Protein AF-A0A6A4DED3-F1 (afdb_monomer_lite)

Sequence (132 aa):
MEQRWGFMLPWCKVLHKKIKFKPVERDWDVWADQKYRLEVSLPMRCHFTEDSDGEEFELDMEWSGEDYFQDTFCQVREALALLAAVAHVDQLAWKYLLSEHCGVNLGKAGSAKLGRDIRAEYFLVLDQDEDP

Structure (mmCIF, N/CA/C/O backbone):
data_AF-A0A6A4DED3-F1
#
_entry.id   AF-A0A6A4DED3-F1
#
loop_
_atom_site.group_PDB
_atom_site.id
_atom_site.type_symbol
_atom_site.label_atom_id
_atom_site.label_alt_id
_atom_site.label_comp_id
_atom_site.label_asym_id
_atom_site.label_entity_id
_atom_site.label_seq_id
_atom_site.pdbx_PDB_ins_code
_atom_site.Cartn_x
_atom_site.Cartn_y
_atom_site.Cartn_z
_atom_site.occupancy
_atom_site.B_iso_or_equiv
_atom_site.auth_seq_id
_atom_site.auth_comp_id
_atom_site.auth_asym_id
_atom_site.auth_atom_id
_atom_site.pdbx_PDB_model_num
ATOM 1 N N . MET A 1 1 ? -6.363 -13.399 8.942 1.00 53.59 1 MET A N 1
ATOM 2 C CA . MET A 1 1 ? -6.371 -12.487 7.775 1.00 53.59 1 MET A CA 1
ATOM 3 C C . MET A 1 1 ? -5.620 -13.077 6.586 1.00 53.59 1 MET A C 1
ATOM 5 O O . MET A 1 1 ? -6.162 -13.019 5.491 1.00 53.59 1 MET A O 1
ATOM 9 N N . GLU A 1 2 ? -4.455 -13.708 6.793 1.00 55.41 2 GLU A N 1
ATOM 10 C CA . GLU A 1 2 ? -3.581 -14.228 5.719 1.00 55.41 2 GLU A CA 1
ATOM 11 C C . GLU A 1 2 ? -4.260 -15.148 4.686 1.00 55.41 2 GLU A C 1
ATOM 13 O O . GLU A 1 2 ? -3.968 -15.039 3.502 1.00 55.41 2 GLU A O 1
ATOM 18 N N . GLN A 1 3 ? -5.208 -16.010 5.077 1.00 63.44 3 GLN A N 1
ATOM 19 C CA . GLN A 1 3 ? -5.821 -16.951 4.122 1.00 63.44 3 GLN A CA 1
ATOM 20 C C . GLN A 1 3 ? -6.840 -16.316 3.159 1.00 63.44 3 GLN A C 1
ATOM 22 O O . GLN A 1 3 ? -6.970 -16.780 2.032 1.00 63.44 3 GLN A O 1
ATOM 27 N N . ARG A 1 4 ? -7.571 -15.266 3.569 1.00 83.19 4 ARG A N 1
ATOM 28 C CA . ARG A 1 4 ? -8.634 -14.663 2.730 1.00 83.19 4 ARG A CA 1
ATOM 29 C C . ARG A 1 4 ? -8.091 -13.643 1.735 1.00 83.19 4 ARG A C 1
ATOM 31 O O . ARG A 1 4 ? -8.620 -13.523 0.638 1.00 83.19 4 ARG A O 1
ATOM 38 N N . TRP A 1 5 ? -7.029 -12.942 2.119 1.00 90.31 5 TRP A N 1
ATOM 39 C CA . TRP A 1 5 ? -6.432 -11.867 1.326 1.00 90.31 5 TRP A CA 1
ATOM 40 C C . TRP A 1 5 ? -5.007 -12.192 0.868 1.00 90.31 5 TRP A C 1
ATOM 42 O O . TRP A 1 5 ? -4.310 -11.319 0.368 1.00 90.31 5 TRP A O 1
ATOM 52 N N . GLY A 1 6 ? -4.570 -13.451 0.982 1.00 87.75 6 GLY A N 1
ATOM 53 C CA . GLY A 1 6 ? -3.231 -13.885 0.564 1.00 87.75 6 GLY A CA 1
ATOM 54 C C . GLY A 1 6 ? -2.940 -13.660 -0.925 1.00 87.75 6 GLY A C 1
ATOM 55 O O . GLY A 1 6 ? -1.792 -13.445 -1.304 1.00 87.75 6 GLY A O 1
ATOM 56 N N . PHE A 1 7 ? -3.973 -13.612 -1.774 1.00 90.75 7 PHE A N 1
ATOM 57 C CA . PHE A 1 7 ? -3.818 -13.266 -3.192 1.00 90.75 7 PHE A CA 1
ATOM 58 C C . PHE A 1 7 ? -3.381 -11.807 -3.416 1.00 90.75 7 PHE A C 1
ATOM 60 O O . PHE A 1 7 ? -2.897 -11.482 -4.496 1.00 90.75 7 PHE A O 1
ATOM 67 N N . MET A 1 8 ? -3.524 -10.929 -2.413 1.00 93.50 8 MET A N 1
ATOM 68 C CA . MET A 1 8 ? -3.062 -9.539 -2.479 1.00 93.50 8 MET A CA 1
ATOM 69 C C . MET A 1 8 ? -1.551 -9.410 -2.294 1.00 93.50 8 MET A C 1
ATOM 71 O O . MET A 1 8 ? -0.990 -8.382 -2.652 1.00 93.50 8 MET A O 1
ATOM 75 N N . LEU A 1 9 ? -0.869 -10.428 -1.761 1.00 92.12 9 LEU A N 1
ATOM 76 C CA . LEU A 1 9 ? 0.552 -10.331 -1.417 1.00 92.12 9 LEU A CA 1
ATOM 77 C C . LEU A 1 9 ? 1.457 -9.942 -2.601 1.00 92.12 9 LEU A C 1
ATOM 79 O O . LEU A 1 9 ? 2.326 -9.094 -2.398 1.00 92.12 9 LEU A O 1
ATOM 83 N N . PRO A 1 10 ? 1.283 -10.479 -3.828 1.00 93.75 10 PRO A N 1
ATOM 84 C CA . PRO A 1 10 ? 2.041 -10.017 -4.991 1.00 93.75 10 PRO A CA 1
ATOM 85 C C . PRO A 1 10 ? 1.806 -8.530 -5.293 1.00 93.75 10 PRO A C 1
ATOM 87 O O . PRO A 1 10 ? 2.759 -7.799 -5.539 1.00 93.75 10 PRO A O 1
ATOM 90 N N . TRP A 1 11 ? 0.565 -8.055 -5.179 1.00 94.19 11 TRP A N 1
ATOM 91 C CA . TRP A 1 11 ? 0.196 -6.655 -5.408 1.00 94.19 11 TRP A CA 1
ATOM 92 C C . TRP A 1 11 ? 0.732 -5.720 -4.320 1.00 94.19 11 TRP A C 1
ATOM 94 O O . TRP A 1 11 ? 1.204 -4.622 -4.608 1.00 94.19 11 TRP A O 1
ATOM 104 N N . CYS A 1 12 ? 0.748 -6.167 -3.064 1.00 92.31 12 CYS A N 1
ATOM 105 C CA . CYS A 1 12 ? 1.369 -5.422 -1.972 1.00 92.31 12 CYS A CA 1
ATOM 106 C C . CYS A 1 12 ? 2.881 -5.257 -2.168 1.00 92.31 12 CYS A C 1
ATOM 108 O O . CYS A 1 12 ? 3.422 -4.224 -1.786 1.00 92.31 12 CYS A O 1
ATOM 110 N N . LYS A 1 13 ? 3.561 -6.230 -2.795 1.00 91.38 13 LYS A N 1
ATOM 111 C CA . LYS A 1 13 ? 4.982 -6.091 -3.152 1.00 91.38 13 LYS A CA 1
ATOM 112 C C . LYS A 1 13 ? 5.202 -4.986 -4.182 1.00 91.38 13 LYS A C 1
ATOM 114 O O . LYS A 1 13 ? 6.134 -4.209 -4.016 1.00 91.38 13 LYS A O 1
ATOM 119 N N . VAL A 1 14 ? 4.328 -4.877 -5.188 1.00 90.88 14 VAL A N 1
ATOM 120 C CA . VAL A 1 14 ? 4.374 -3.782 -6.178 1.00 90.88 14 VAL A CA 1
ATOM 121 C C . VAL A 1 14 ? 4.241 -2.418 -5.490 1.00 90.88 14 VAL A C 1
ATOM 123 O O . VAL A 1 14 ? 4.941 -1.472 -5.841 1.00 90.88 14 VAL A O 1
ATOM 126 N N . LEU A 1 15 ? 3.374 -2.323 -4.477 1.00 90.44 15 LEU A N 1
ATOM 127 C CA . LEU A 1 15 ? 3.107 -1.092 -3.723 1.00 90.44 15 LEU A CA 1
ATOM 128 C C . LEU A 1 15 ? 4.073 -0.838 -2.559 1.00 90.44 15 LEU A C 1
ATOM 130 O O . LEU A 1 15 ? 3.949 0.184 -1.876 1.00 90.44 15 LEU A O 1
ATOM 134 N N . HIS A 1 16 ? 5.016 -1.744 -2.308 1.00 89.62 16 HIS A N 1
ATOM 135 C CA . HIS A 1 16 ? 5.893 -1.662 -1.151 1.00 89.62 16 HIS A CA 1
ATOM 136 C C . HIS A 1 16 ? 6.693 -0.354 -1.170 1.00 89.62 16 HIS A C 1
ATOM 138 O O . HIS A 1 16 ? 7.372 -0.050 -2.149 1.00 89.62 16 HIS A O 1
ATOM 144 N N . LYS A 1 17 ? 6.592 0.436 -0.092 1.00 85.06 17 LYS A N 1
ATOM 145 C CA . LYS A 1 17 ? 7.205 1.775 0.057 1.00 85.06 17 LYS A CA 1
ATOM 146 C C . LYS A 1 17 ? 6.757 2.840 -0.958 1.00 85.06 17 LYS A C 1
ATOM 148 O O . LYS A 1 17 ? 7.261 3.959 -0.899 1.00 85.06 17 LYS A O 1
ATOM 153 N N . LYS A 1 18 ? 5.793 2.553 -1.841 1.00 86.75 18 LYS 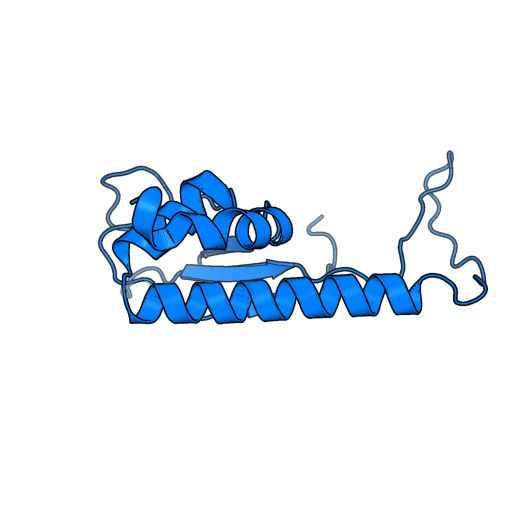A N 1
ATOM 154 C CA . LYS A 1 18 ? 5.222 3.549 -2.768 1.00 86.75 18 LYS A CA 1
ATOM 155 C C . LYS A 1 18 ? 4.112 4.384 -2.142 1.00 86.75 18 LYS A C 1
ATOM 157 O O . LYS A 1 18 ? 3.772 5.435 -2.668 1.00 86.75 18 LYS A O 1
ATOM 162 N N . ILE A 1 19 ? 3.537 3.925 -1.030 1.00 89.62 19 ILE A N 1
ATOM 163 C CA . ILE A 1 19 ? 2.424 4.600 -0.361 1.00 89.62 19 ILE A CA 1
ATOM 164 C C . ILE A 1 19 ? 2.920 5.260 0.927 1.00 89.62 19 ILE A C 1
ATOM 166 O O . ILE A 1 19 ? 3.472 4.597 1.806 1.00 89.62 19 ILE A O 1
ATOM 170 N N . LYS A 1 20 ? 2.687 6.564 1.064 1.00 87.75 20 LYS A N 1
ATOM 171 C CA . LYS A 1 20 ? 2.982 7.347 2.268 1.00 87.75 20 LYS A CA 1
ATOM 172 C C . LYS A 1 20 ? 1.677 7.814 2.906 1.00 87.75 20 LYS A C 1
ATOM 174 O O . LYS A 1 20 ? 0.770 8.278 2.227 1.00 87.75 20 LYS A O 1
ATOM 179 N N . PHE A 1 21 ? 1.585 7.714 4.228 1.00 86.44 21 PHE A N 1
ATOM 180 C CA . PHE A 1 21 ? 0.460 8.251 4.990 1.00 86.44 21 PHE A CA 1
ATOM 181 C C . PHE A 1 21 ? 0.876 9.584 5.615 1.00 86.44 21 PHE A C 1
ATOM 183 O O . PHE A 1 21 ? 1.579 9.601 6.628 1.00 86.44 21 PHE A O 1
ATOM 190 N N . LYS A 1 22 ? 0.492 10.700 4.988 1.00 81.94 22 LYS A N 1
ATOM 191 C CA . LYS A 1 22 ? 0.904 12.048 5.410 1.00 81.94 22 LYS A CA 1
ATOM 192 C C . LYS A 1 22 ? -0.262 12.843 6.007 1.00 81.94 22 LYS A C 1
ATOM 194 O O . LYS A 1 22 ? -1.407 12.673 5.574 1.00 81.94 22 LYS A O 1
ATOM 199 N N . PRO A 1 23 ? -0.006 13.705 7.010 1.00 76.75 23 PRO A N 1
ATOM 200 C CA . PRO A 1 23 ? -0.982 14.703 7.422 1.00 76.75 23 PRO A CA 1
ATOM 201 C C . PRO A 1 23 ? -1.210 15.697 6.277 1.00 76.75 23 PRO A C 1
ATOM 203 O O . PRO A 1 23 ? -0.276 16.060 5.571 1.00 76.75 23 PRO A O 1
ATOM 206 N N . VAL A 1 24 ? -2.451 16.137 6.097 1.00 75.81 24 VAL A N 1
ATOM 207 C CA . VAL A 1 24 ? -2.751 17.253 5.193 1.00 75.81 24 VAL A CA 1
ATOM 208 C C . VAL A 1 24 ? -2.377 18.550 5.911 1.00 75.81 24 VAL A C 1
ATOM 210 O O . VAL A 1 24 ? -2.862 18.781 7.026 1.00 75.81 24 VAL A O 1
ATOM 213 N N . GLU A 1 25 ? -1.510 19.358 5.297 1.00 67.50 25 GLU A N 1
ATOM 214 C CA . GLU A 1 25 ? -1.146 20.684 5.806 1.00 67.50 25 GLU A CA 1
ATOM 215 C C . GLU A 1 25 ? -2.385 21.575 5.909 1.00 67.50 25 GLU A C 1
ATOM 217 O O . GLU A 1 25 ? -3.320 21.483 5.108 1.00 67.50 25 GLU A O 1
ATOM 222 N N . ARG A 1 26 ? -2.432 22.385 6.966 1.00 63.75 26 ARG A N 1
ATOM 223 C CA . ARG A 1 26 ? -3.544 23.290 7.238 1.00 63.75 26 ARG A CA 1
ATOM 224 C C . ARG A 1 26 ? -3.040 24.704 7.249 1.00 63.75 26 ARG A C 1
ATOM 226 O O . ARG A 1 26 ? -2.154 25.010 8.038 1.00 63.75 26 ARG A O 1
ATOM 233 N N . ASP A 1 27 ? -3.731 25.554 6.510 1.00 59.75 27 ASP A N 1
ATOM 234 C CA . ASP A 1 27 ? -3.387 26.960 6.530 1.00 59.75 27 ASP A CA 1
ATOM 235 C C . ASP A 1 27 ? -3.921 27.660 7.795 1.00 59.75 27 ASP A C 1
ATOM 237 O O . ASP A 1 27 ? -3.167 28.421 8.386 1.00 59.75 27 ASP A O 1
ATOM 241 N N . TRP A 1 28 ? -5.149 27.396 8.298 1.00 52.47 28 TRP A N 1
ATOM 242 C CA . TRP A 1 28 ? -5.723 28.290 9.340 1.00 52.47 28 TRP A CA 1
ATOM 243 C C . TRP A 1 28 ? -6.716 27.720 10.379 1.00 52.47 28 TRP A C 1
ATOM 245 O O . TRP A 1 28 ? -7.257 28.501 11.160 1.00 52.47 28 TRP A O 1
ATOM 255 N N . ASP A 1 29 ? -6.978 26.409 10.462 1.00 53.16 29 ASP A N 1
ATOM 256 C CA . ASP A 1 29 ? -8.084 25.900 11.304 1.00 53.16 29 ASP A CA 1
ATOM 257 C C . ASP A 1 29 ? -7.611 25.003 12.465 1.00 53.16 29 ASP A C 1
ATOM 259 O O . ASP A 1 29 ? -7.323 23.819 12.285 1.00 53.16 29 ASP A O 1
ATOM 263 N N . VAL A 1 30 ? -7.492 25.570 13.672 1.00 56.88 30 VAL A N 1
ATOM 264 C CA . VAL A 1 30 ? -6.902 24.918 14.867 1.00 56.88 30 VAL A CA 1
ATOM 265 C C . VAL A 1 30 ? -7.887 23.965 15.572 1.00 56.88 30 VAL A C 1
ATOM 267 O O . VAL A 1 30 ? -7.471 23.104 16.344 1.00 56.88 30 VAL A O 1
ATOM 270 N N . TRP A 1 31 ? -9.189 24.062 15.277 1.00 61.59 31 TRP A N 1
ATOM 271 C CA . TRP A 1 31 ? -10.251 23.347 16.007 1.00 61.59 31 TRP A CA 1
ATOM 272 C C . TRP A 1 31 ? -10.775 22.080 15.313 1.00 61.59 31 TRP A C 1
ATOM 274 O O . TRP A 1 31 ? -11.531 21.321 15.916 1.00 61.59 31 TRP A O 1
ATOM 284 N N . ALA A 1 32 ? -10.385 21.819 14.062 1.00 59.28 32 ALA A N 1
ATOM 285 C CA . ALA A 1 32 ? -10.810 20.625 13.328 1.00 59.28 32 ALA A CA 1
ATOM 286 C C . ALA A 1 32 ? -9.902 19.410 13.612 1.00 59.28 32 ALA A C 1
ATOM 288 O O . ALA A 1 32 ? -8.723 19.552 13.936 1.00 59.28 32 ALA A O 1
ATOM 289 N N . ASP A 1 33 ? -10.378 18.189 13.374 1.00 65.88 33 ASP A N 1
ATOM 290 C CA . ASP A 1 33 ? -9.578 16.960 13.520 1.00 65.88 33 ASP A CA 1
ATOM 291 C C . ASP A 1 33 ? -8.554 16.742 12.399 1.00 65.88 33 ASP A C 1
ATOM 293 O O . ASP A 1 33 ? -8.905 16.848 11.217 1.00 65.88 33 ASP A O 1
ATOM 297 N N . GLN A 1 34 ? -7.286 16.457 12.739 1.00 68.56 34 GLN A N 1
ATOM 298 C CA . GLN A 1 34 ? -6.186 16.316 11.767 1.00 68.56 34 GLN A CA 1
ATOM 299 C C . GLN A 1 34 ? -6.559 15.326 10.653 1.00 68.56 34 GLN A C 1
ATOM 301 O O . GLN A 1 34 ? -6.817 14.149 10.915 1.00 68.56 34 GLN A O 1
ATOM 306 N N . LYS A 1 35 ? -6.576 15.809 9.404 1.00 74.06 35 LYS A N 1
ATOM 307 C CA . LYS A 1 35 ? -6.826 14.974 8.225 1.00 74.06 35 LYS A CA 1
ATOM 308 C C . LYS A 1 35 ? -5.521 14.334 7.764 1.00 74.06 35 LYS A C 1
ATOM 310 O O . LYS A 1 35 ? -4.450 14.933 7.887 1.00 74.06 35 LYS A O 1
ATOM 315 N N . TYR A 1 36 ? -5.642 13.131 7.219 1.00 78.12 36 TYR A N 1
ATOM 316 C CA . TYR A 1 36 ? -4.543 12.358 6.658 1.00 78.12 36 TYR A CA 1
ATOM 317 C C . TYR A 1 36 ? -4.902 11.894 5.252 1.00 78.12 36 TYR A C 1
ATOM 319 O O . TYR A 1 36 ? -6.078 11.663 4.967 1.00 78.12 36 TYR A O 1
ATOM 327 N N . ARG A 1 37 ? -3.887 11.735 4.403 1.00 83.06 37 ARG A N 1
ATOM 328 C CA . ARG A 1 37 ? -4.025 11.234 3.035 1.00 83.06 37 ARG A CA 1
ATOM 329 C C . ARG A 1 37 ? -3.014 10.133 2.737 1.00 83.06 37 ARG A C 1
ATOM 331 O O . ARG A 1 37 ? -1.939 10.089 3.339 1.00 83.06 37 ARG A O 1
ATOM 338 N N . LEU A 1 38 ? -3.382 9.253 1.809 1.00 87.12 38 LEU A N 1
ATOM 339 C CA . LEU A 1 38 ? -2.496 8.242 1.242 1.00 87.12 38 LEU A CA 1
ATOM 340 C C . LEU A 1 38 ? -1.906 8.802 -0.051 1.00 87.12 38 LEU A C 1
ATOM 342 O O . LEU A 1 38 ? -2.593 8.875 -1.065 1.00 87.12 38 LEU A O 1
ATOM 346 N N . GLU A 1 39 ? -0.653 9.228 -0.002 1.00 88.50 39 GLU A N 1
ATOM 347 C CA . GLU A 1 39 ? 0.108 9.644 -1.178 1.00 88.50 39 GLU A CA 1
ATOM 348 C C . GLU A 1 39 ? 0.747 8.431 -1.835 1.00 88.50 39 GLU A C 1
ATOM 350 O O . GLU A 1 39 ? 1.306 7.580 -1.144 1.00 88.50 39 GLU A O 1
ATOM 355 N N . VAL A 1 40 ? 0.689 8.362 -3.160 1.00 88.38 40 VAL A N 1
ATOM 356 C CA . VAL A 1 40 ? 1.318 7.306 -3.945 1.00 88.38 40 VAL A CA 1
ATOM 357 C C . VAL A 1 40 ? 2.363 7.919 -4.859 1.00 88.38 40 VAL A C 1
ATOM 359 O O . VAL A 1 40 ? 2.041 8.788 -5.672 1.00 88.38 40 VAL A O 1
ATOM 362 N N . SER A 1 41 ? 3.601 7.439 -4.747 1.00 85.62 41 SER A N 1
ATOM 363 C CA . SER A 1 41 ? 4.650 7.743 -5.712 1.00 85.62 41 SER A CA 1
ATOM 364 C C . SER A 1 41 ? 4.489 6.869 -6.952 1.00 85.62 41 SER A C 1
ATOM 366 O O . SER A 1 41 ? 4.459 5.633 -6.888 1.00 85.62 41 SER A O 1
ATOM 368 N N . LEU A 1 42 ? 4.368 7.525 -8.100 1.00 79.62 42 LEU A N 1
ATOM 369 C CA . LEU A 1 42 ? 4.332 6.851 -9.387 1.00 79.62 42 LEU A CA 1
ATOM 370 C C . LEU A 1 42 ? 5.757 6.539 -9.866 1.00 79.62 42 LEU A C 1
ATOM 372 O O . LEU A 1 42 ? 6.702 7.227 -9.473 1.00 79.62 42 LEU A O 1
ATOM 376 N N . PRO A 1 43 ? 5.940 5.474 -10.668 1.00 73.56 43 PRO A N 1
ATOM 377 C CA . PRO A 1 43 ? 7.201 5.276 -11.375 1.00 73.56 43 PRO A CA 1
ATOM 378 C C . PRO A 1 43 ? 7.504 6.514 -12.233 1.00 73.56 43 PRO A C 1
ATOM 380 O O . PRO A 1 43 ? 6.591 7.069 -12.843 1.00 73.56 43 PRO A O 1
ATOM 383 N N . MET A 1 44 ? 8.762 6.953 -12.261 1.00 67.81 44 MET A N 1
ATOM 384 C CA . MET A 1 44 ? 9.196 8.006 -13.181 1.00 67.81 44 MET A CA 1
ATOM 385 C C . MET A 1 44 ? 9.375 7.424 -14.582 1.00 67.81 44 MET A C 1
ATOM 387 O O . MET A 1 44 ? 9.785 6.273 -14.732 1.00 67.81 44 MET A O 1
ATOM 391 N N . ARG A 1 45 ? 9.064 8.227 -15.604 1.00 63.75 45 ARG A N 1
ATOM 392 C CA . ARG A 1 45 ? 9.318 7.876 -17.012 1.00 63.75 45 ARG A CA 1
ATOM 393 C C . ARG A 1 45 ? 10.802 7.914 -17.365 1.00 63.75 45 ARG A C 1
ATOM 395 O O . ARG A 1 45 ? 11.236 7.133 -18.201 1.00 63.75 45 ARG A O 1
ATOM 402 N N . CYS A 1 46 ? 11.562 8.777 -16.695 1.00 54.41 46 CYS A N 1
ATOM 403 C CA . CYS A 1 46 ? 13.001 8.905 -16.860 1.00 54.41 46 CYS A CA 1
ATOM 404 C C . CYS A 1 46 ? 13.670 8.436 -15.569 1.00 54.41 46 CYS A C 1
ATOM 406 O O . CYS A 1 46 ? 13.380 8.954 -14.492 1.00 54.41 46 CYS A O 1
ATOM 408 N N . HIS A 1 47 ? 14.532 7.428 -15.662 1.00 49.00 47 HIS A N 1
ATOM 409 C CA . HIS A 1 47 ? 15.494 7.168 -14.602 1.00 49.00 47 HIS A CA 1
ATOM 410 C C . HIS A 1 47 ? 16.605 8.198 -14.812 1.00 49.00 47 HIS A C 1
ATOM 412 O O . HIS A 1 47 ? 17.398 8.035 -15.736 1.00 49.00 47 HIS A O 1
ATOM 418 N N . PHE A 1 48 ? 16.645 9.268 -14.019 1.00 47.25 48 PHE A N 1
ATOM 419 C CA . PHE A 1 48 ? 17.881 10.037 -13.913 1.00 47.25 48 PHE A CA 1
ATOM 420 C C . PHE A 1 48 ? 18.911 9.078 -13.309 1.00 47.25 48 PHE A C 1
ATOM 422 O O . PHE A 1 48 ? 18.721 8.539 -12.215 1.00 47.25 48 PHE A O 1
ATOM 429 N N . THR A 1 49 ? 19.924 8.718 -14.088 1.00 44.25 49 THR A N 1
ATOM 430 C CA . THR A 1 49 ? 21.115 8.073 -13.549 1.00 44.25 49 THR A CA 1
ATOM 431 C C . THR A 1 49 ? 22.070 9.191 -13.193 1.00 44.25 49 THR A C 1
ATOM 433 O O . THR A 1 49 ? 22.490 9.926 -14.079 1.00 44.25 49 THR A O 1
ATOM 436 N N . GLU A 1 50 ? 22.377 9.333 -11.909 1.00 41.97 50 GLU A N 1
ATOM 437 C CA . GLU A 1 50 ? 23.484 10.174 -11.470 1.00 41.97 50 GLU A CA 1
ATOM 438 C C . GLU A 1 50 ? 24.789 9.533 -11.948 1.00 41.97 50 GLU A C 1
ATOM 440 O O . GLU A 1 50 ? 25.075 8.363 -11.656 1.00 41.97 50 GLU A 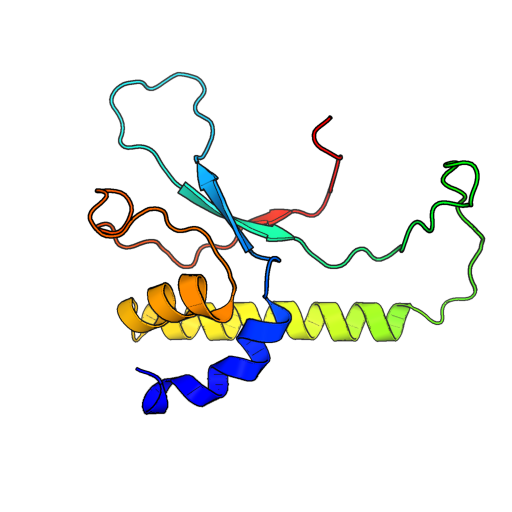O 1
ATOM 445 N N . ASP A 1 51 ? 25.586 10.293 -12.690 1.00 43.50 51 ASP A N 1
ATOM 446 C CA . ASP A 1 51 ? 26.953 9.905 -13.005 1.00 43.50 51 ASP A CA 1
ATOM 447 C C . ASP A 1 51 ? 27.806 9.936 -11.723 1.00 43.50 51 ASP A C 1
ATOM 449 O O . ASP A 1 51 ? 27.418 10.501 -10.699 1.00 43.50 51 ASP A O 1
ATOM 453 N N . SER A 1 52 ? 29.021 9.374 -11.764 1.00 48.91 52 SER A N 1
ATOM 454 C CA . SER A 1 52 ? 29.942 9.356 -10.607 1.00 48.91 52 SER A CA 1
ATOM 455 C C . SER A 1 52 ? 30.304 10.752 -10.058 1.00 48.91 52 SER A C 1
ATOM 457 O O . SER A 1 52 ? 30.896 10.828 -8.980 1.00 48.91 52 SER A O 1
ATOM 459 N N . ASP A 1 53 ? 29.954 11.816 -10.785 1.00 56.34 53 ASP A N 1
ATOM 460 C CA . ASP A 1 53 ? 30.204 13.219 -10.453 1.00 56.34 53 ASP A CA 1
ATOM 461 C C . ASP A 1 53 ? 28.930 13.982 -10.014 1.00 56.34 53 ASP A C 1
ATOM 463 O O . ASP A 1 53 ? 29.018 15.164 -9.687 1.00 56.34 53 ASP A O 1
ATOM 467 N N . GLY A 1 54 ? 27.763 13.321 -9.947 1.00 53.62 54 GLY A N 1
ATOM 468 C CA . GLY A 1 54 ? 26.514 13.899 -9.426 1.00 53.62 54 GLY A CA 1
ATOM 469 C C . GLY A 1 54 ? 25.797 14.885 -10.357 1.00 53.62 54 GLY A C 1
ATOM 470 O O . GLY A 1 54 ? 24.929 15.623 -9.900 1.00 53.62 54 GLY A O 1
ATOM 471 N N . GLU A 1 55 ? 26.153 14.926 -11.642 1.00 47.72 55 GLU A N 1
ATOM 472 C CA . GLU A 1 55 ? 25.449 15.734 -12.644 1.00 47.72 55 GLU A CA 1
ATOM 473 C C . GLU A 1 55 ? 24.348 14.896 -13.316 1.00 47.72 55 GLU A C 1
ATOM 475 O O . GLU A 1 55 ? 24.617 13.830 -13.874 1.00 47.72 55 GLU A O 1
ATOM 480 N N . GLU A 1 56 ? 23.102 15.374 -13.255 1.00 49.09 56 GLU A N 1
ATOM 481 C CA . GLU A 1 56 ? 21.979 14.807 -14.005 1.00 49.09 56 GLU A CA 1
ATOM 482 C C . GLU A 1 56 ? 22.143 15.141 -15.493 1.00 49.09 56 GLU A C 1
ATOM 484 O O . GLU A 1 56 ? 22.037 16.303 -15.892 1.00 49.09 56 GLU A O 1
ATOM 489 N N . PHE A 1 57 ? 22.375 14.138 -16.340 1.00 48.25 57 PHE A N 1
ATOM 490 C CA . PHE A 1 57 ? 22.363 14.337 -17.787 1.00 48.25 57 PHE A CA 1
ATOM 491 C C . PHE A 1 57 ? 21.183 13.610 -18.438 1.00 48.25 57 PHE A C 1
ATOM 493 O O . PHE A 1 57 ? 21.014 12.398 -18.288 1.00 48.25 57 PHE A O 1
ATOM 500 N N . GLU A 1 58 ? 20.381 14.347 -19.217 1.00 46.69 58 GLU A N 1
ATOM 501 C CA . GLU A 1 58 ? 19.401 13.778 -20.148 1.00 46.69 58 GLU A CA 1
ATOM 502 C C . GLU A 1 58 ? 20.152 13.127 -21.315 1.00 46.69 58 GLU A C 1
ATOM 504 O O . GLU A 1 58 ? 20.370 13.716 -22.375 1.00 46.69 58 GLU A O 1
ATOM 509 N N . LEU A 1 59 ? 20.609 11.894 -21.110 1.00 43.44 59 LEU A N 1
ATOM 510 C CA . LEU A 1 59 ? 21.150 11.096 -22.197 1.00 43.44 59 LEU A CA 1
ATOM 511 C C . LEU A 1 59 ? 19.979 10.698 -23.097 1.00 43.44 59 LEU A C 1
ATOM 513 O O . LEU A 1 59 ? 19.086 9.975 -22.668 1.00 43.44 59 LEU A O 1
ATOM 517 N N . ASP A 1 60 ? 19.993 11.222 -24.322 1.00 43.50 60 ASP A N 1
ATOM 518 C CA . ASP A 1 60 ? 19.101 10.927 -25.446 1.00 43.50 60 ASP A CA 1
ATOM 519 C C . ASP A 1 60 ? 19.019 9.396 -25.649 1.00 43.50 60 ASP A C 1
ATOM 521 O O . ASP A 1 60 ? 19.832 8.786 -26.347 1.00 43.50 60 ASP A O 1
ATOM 525 N N . MET A 1 61 ? 18.119 8.742 -24.903 1.00 47.62 61 MET A N 1
ATOM 526 C CA . MET A 1 61 ? 18.095 7.290 -24.730 1.00 47.62 61 MET A CA 1
ATOM 527 C C . MET A 1 61 ? 17.039 6.694 -25.657 1.00 47.62 61 MET A C 1
ATOM 529 O O . MET A 1 61 ? 15.839 6.945 -25.538 1.00 47.62 61 MET A O 1
ATOM 533 N N . GLU A 1 62 ? 17.504 5.882 -26.598 1.00 47.0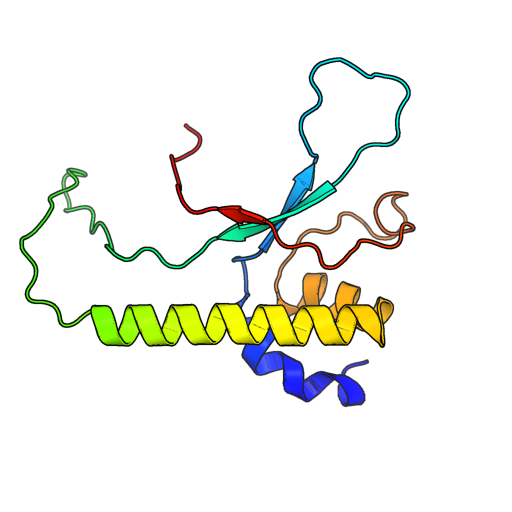9 62 GLU A N 1
ATOM 534 C CA . GLU A 1 62 ? 16.685 5.049 -27.470 1.00 47.09 62 GLU A CA 1
ATOM 535 C C . GLU A 1 62 ? 15.639 4.277 -26.629 1.00 47.09 62 GLU A C 1
ATOM 537 O O . GLU A 1 62 ? 15.982 3.533 -25.705 1.00 47.09 62 GLU A O 1
ATOM 542 N N . TRP A 1 63 ? 14.354 4.529 -26.913 1.00 54.78 63 TRP A N 1
ATOM 543 C CA . TRP A 1 63 ? 13.155 4.196 -26.122 1.00 54.78 63 TRP A CA 1
ATOM 544 C C . TRP A 1 63 ? 12.936 2.687 -25.865 1.00 54.78 63 TRP A C 1
ATOM 546 O O . TRP A 1 63 ? 11.999 2.076 -26.372 1.00 54.78 63 TRP A O 1
ATOM 556 N N . SER A 1 64 ? 13.770 2.068 -25.032 1.00 52.22 64 SER A N 1
ATOM 557 C CA . SER A 1 64 ? 13.593 0.687 -24.545 1.00 52.22 64 SER A CA 1
ATOM 558 C C . SER A 1 64 ? 12.914 0.608 -23.168 1.00 52.22 64 SER A C 1
ATOM 560 O O . SER A 1 64 ? 12.514 -0.469 -22.730 1.00 52.22 64 SER A O 1
ATOM 562 N N . GLY A 1 65 ? 12.751 1.751 -22.490 1.00 59.56 65 GLY A N 1
ATOM 563 C CA . GLY A 1 65 ? 12.152 1.852 -21.155 1.00 59.56 65 GLY A CA 1
ATOM 564 C C . GLY A 1 65 ? 10.638 2.086 -21.130 1.00 59.56 65 GLY A C 1
ATOM 565 O O . GLY A 1 65 ? 10.036 1.940 -20.070 1.00 59.56 65 GLY A O 1
ATOM 566 N N . GLU A 1 66 ? 10.009 2.419 -22.263 1.00 71.12 66 GLU A N 1
ATOM 567 C CA . GLU A 1 66 ? 8.576 2.753 -22.309 1.00 71.12 66 GLU A CA 1
ATOM 568 C C . GLU A 1 66 ? 7.696 1.544 -21.978 1.00 71.12 66 GLU A C 1
ATOM 570 O O . GLU A 1 66 ? 6.788 1.662 -21.161 1.00 71.12 66 GLU A O 1
ATOM 575 N N . ASP A 1 67 ? 8.002 0.366 -22.527 1.00 74.88 67 ASP A N 1
ATOM 576 C CA . ASP A 1 67 ? 7.253 -0.862 -22.229 1.00 74.88 67 ASP A CA 1
ATOM 577 C C . ASP A 1 67 ? 7.368 -1.239 -20.743 1.00 74.88 67 ASP A C 1
ATOM 579 O O . ASP A 1 67 ? 6.383 -1.613 -20.105 1.00 74.88 67 ASP A O 1
ATOM 583 N N . TYR A 1 68 ? 8.559 -1.075 -20.157 1.00 75.06 68 TYR A N 1
ATOM 584 C CA . TYR A 1 68 ? 8.802 -1.326 -18.735 1.00 75.06 68 TYR A CA 1
ATOM 585 C C . TYR A 1 68 ? 8.089 -0.307 -17.834 1.00 75.06 68 TYR A C 1
ATOM 587 O O . TYR A 1 68 ? 7.499 -0.672 -16.810 1.00 75.06 68 TYR A O 1
ATOM 595 N N . PHE A 1 69 ? 8.110 0.972 -18.216 1.00 79.00 69 PHE A N 1
ATOM 596 C CA . PHE A 1 69 ? 7.373 2.030 -17.536 1.00 79.00 69 PHE A CA 1
ATOM 597 C C . PHE A 1 69 ? 5.866 1.758 -17.583 1.00 79.00 69 PHE A C 1
ATOM 599 O O . PHE A 1 69 ? 5.204 1.806 -16.544 1.00 79.00 69 PHE A O 1
ATOM 606 N N . GLN A 1 70 ? 5.328 1.442 -18.762 1.00 82.31 70 GLN A N 1
ATOM 607 C CA . GLN A 1 70 ? 3.912 1.144 -18.955 1.00 82.31 70 GLN A CA 1
ATOM 608 C C . GLN A 1 70 ? 3.478 -0.075 -18.143 1.00 82.31 70 GLN A C 1
ATOM 610 O O . GLN A 1 70 ? 2.445 -0.010 -17.475 1.00 82.31 70 GLN A O 1
ATOM 615 N N . ASP A 1 71 ? 4.267 -1.151 -18.144 1.00 85.25 71 ASP A N 1
ATOM 616 C CA . ASP A 1 71 ? 3.987 -2.344 -17.342 1.00 85.25 71 ASP A CA 1
ATOM 617 C C . ASP A 1 71 ? 3.986 -2.011 -15.842 1.00 85.25 71 ASP A C 1
ATOM 619 O O . ASP A 1 71 ? 3.001 -2.256 -15.142 1.00 85.25 71 ASP A O 1
ATOM 623 N N . THR A 1 72 ? 5.024 -1.327 -15.354 1.00 84.31 72 THR A N 1
ATOM 624 C CA . THR A 1 72 ? 5.119 -0.920 -13.942 1.00 84.31 72 THR A CA 1
ATOM 625 C C . THR A 1 72 ? 3.961 -0.004 -13.536 1.00 84.31 72 THR A C 1
ATOM 627 O O . THR A 1 72 ? 3.377 -0.159 -12.460 1.00 84.31 72 THR A O 1
ATOM 630 N N . PHE A 1 73 ? 3.598 0.955 -14.389 1.00 86.19 73 PHE A N 1
ATOM 631 C CA . PHE A 1 73 ? 2.483 1.86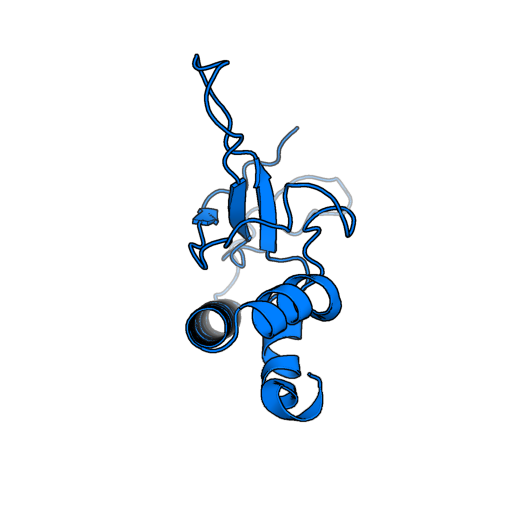5 -14.149 1.00 86.19 73 PHE A CA 1
ATOM 632 C C . PHE A 1 73 ? 1.144 1.119 -14.101 1.00 86.19 73 PHE A C 1
ATOM 634 O O . PHE A 1 73 ? 0.342 1.344 -13.188 1.00 86.19 73 PHE A O 1
ATOM 641 N N . CYS A 1 74 ? 0.910 0.197 -15.039 1.00 89.88 74 CYS A N 1
ATOM 642 C CA . CYS A 1 74 ? -0.276 -0.655 -15.056 1.00 89.88 74 CYS A CA 1
ATOM 643 C C . CYS A 1 74 ? -0.374 -1.497 -13.781 1.00 89.88 74 CYS A C 1
ATOM 645 O O . CYS A 1 74 ? -1.417 -1.475 -13.125 1.00 89.88 74 CYS A O 1
ATOM 647 N N . GLN A 1 75 ? 0.721 -2.138 -13.369 1.00 91.44 75 GLN A N 1
ATOM 648 C CA . GLN A 1 75 ? 0.764 -2.943 -12.151 1.00 91.44 75 GLN A CA 1
ATOM 649 C C . GLN A 1 75 ? 0.473 -2.116 -10.894 1.00 91.44 75 GLN A C 1
ATOM 651 O O . GLN A 1 75 ? -0.293 -2.555 -10.036 1.00 91.44 75 GLN A O 1
ATOM 656 N N . VAL A 1 76 ? 1.029 -0.903 -10.776 1.00 91.00 76 VAL A N 1
ATOM 657 C CA . VAL A 1 76 ? 0.738 -0.005 -9.643 1.00 91.00 76 VAL A CA 1
ATOM 658 C C . VAL A 1 76 ? -0.740 0.382 -9.632 1.00 91.00 76 VAL A C 1
ATOM 660 O O . VAL A 1 76 ? -1.387 0.303 -8.587 1.00 91.00 76 VAL A O 1
ATOM 663 N N . ARG A 1 77 ? -1.305 0.757 -10.784 1.00 91.44 77 ARG A N 1
ATOM 664 C CA . ARG A 1 77 ? -2.719 1.136 -10.896 1.00 91.44 77 ARG A CA 1
ATOM 665 C C . ARG A 1 77 ? -3.650 -0.016 -10.511 1.00 91.44 77 ARG A C 1
ATOM 667 O O . ARG A 1 77 ? -4.603 0.194 -9.762 1.00 91.44 77 ARG A O 1
ATOM 674 N N . GLU A 1 78 ? -3.374 -1.220 -10.999 1.00 94.50 78 GLU A N 1
ATOM 675 C CA . GLU A 1 78 ? -4.147 -2.425 -10.683 1.00 94.50 78 GLU A CA 1
ATOM 676 C C . GLU A 1 78 ? -4.041 -2.792 -9.203 1.00 94.50 78 GLU A C 1
ATOM 678 O O . GLU A 1 78 ? -5.060 -3.030 -8.551 1.00 94.50 78 GLU A O 1
ATOM 683 N N . ALA A 1 79 ? -2.832 -2.736 -8.639 1.00 94.50 79 ALA A N 1
ATOM 684 C CA . ALA A 1 79 ? -2.610 -2.974 -7.221 1.00 94.50 79 ALA A CA 1
ATOM 685 C C . ALA A 1 79 ? -3.424 -2.008 -6.344 1.00 94.50 79 ALA A C 1
ATOM 687 O O . ALA A 1 79 ? -4.056 -2.438 -5.377 1.00 94.50 79 ALA A O 1
ATOM 688 N N . LEU A 1 80 ? -3.443 -0.711 -6.681 1.00 93.38 80 LEU A N 1
ATOM 689 C CA . LEU A 1 80 ? -4.226 0.295 -5.957 1.00 93.38 80 LEU A CA 1
ATOM 690 C C . LEU A 1 80 ? -5.730 0.034 -6.063 1.00 93.38 80 LEU A C 1
ATOM 692 O O . LEU A 1 80 ? -6.434 0.129 -5.059 1.00 93.38 80 LEU A O 1
ATOM 696 N N . ALA A 1 81 ? -6.222 -0.316 -7.254 1.00 93.19 81 ALA A N 1
ATOM 697 C CA . ALA A 1 81 ? -7.635 -0.616 -7.471 1.00 93.19 81 ALA A CA 1
ATOM 698 C C . ALA A 1 81 ? -8.087 -1.832 -6.648 1.00 93.19 81 ALA A C 1
ATOM 700 O O . ALA A 1 81 ? -9.127 -1.789 -5.987 1.00 93.19 81 ALA A O 1
ATOM 701 N N . LEU A 1 82 ? -7.276 -2.893 -6.623 1.00 94.62 82 LEU A N 1
ATOM 702 C CA . LEU A 1 82 ? -7.531 -4.064 -5.787 1.00 94.62 82 LEU A CA 1
ATOM 703 C C . LEU A 1 82 ? -7.515 -3.698 -4.303 1.00 94.62 82 LEU A C 1
ATOM 705 O O . LEU A 1 82 ? -8.416 -4.083 -3.562 1.00 94.62 82 LEU A O 1
ATOM 709 N N . LEU A 1 83 ? -6.536 -2.907 -3.864 1.00 93.19 83 LEU A N 1
ATOM 710 C CA . LEU A 1 83 ? -6.426 -2.484 -2.472 1.00 93.19 83 LEU A CA 1
ATOM 711 C C . LEU A 1 83 ? -7.624 -1.615 -2.043 1.00 93.19 83 LEU A C 1
ATOM 713 O O . LEU A 1 83 ? -8.134 -1.787 -0.935 1.00 93.19 83 LEU A O 1
ATOM 717 N N . ALA A 1 84 ? -8.134 -0.758 -2.931 1.00 91.62 84 ALA A N 1
ATOM 718 C CA . ALA A 1 84 ? -9.364 0.005 -2.720 1.00 91.62 84 ALA A CA 1
ATOM 719 C C . ALA A 1 84 ? -10.600 -0.902 -2.592 1.00 91.62 84 ALA A C 1
ATOM 721 O O . ALA A 1 84 ? -11.444 -0.684 -1.721 1.00 91.62 84 ALA A O 1
ATOM 722 N N . ALA A 1 85 ? -10.691 -1.951 -3.415 1.00 92.62 85 ALA A N 1
ATOM 723 C CA . ALA A 1 85 ? -11.769 -2.932 -3.322 1.00 92.62 85 ALA A CA 1
ATOM 724 C C . ALA A 1 85 ? -11.736 -3.689 -1.982 1.00 92.62 85 ALA A C 1
ATOM 726 O O . ALA A 1 85 ? -12.780 -3.863 -1.352 1.00 92.62 85 ALA A O 1
ATOM 727 N N . VAL A 1 86 ? -10.547 -4.073 -1.495 1.00 92.00 86 VAL A N 1
ATOM 728 C CA . VAL A 1 86 ? -10.397 -4.667 -0.154 1.00 92.00 86 VAL A CA 1
ATOM 729 C C . VAL A 1 86 ? -10.861 -3.684 0.918 1.00 92.00 86 VAL A C 1
ATOM 731 O O . VAL A 1 86 ? -11.609 -4.082 1.801 1.00 92.00 86 VAL A O 1
ATOM 734 N N . ALA A 1 87 ? -10.499 -2.400 0.825 1.00 90.81 87 ALA A N 1
ATOM 735 C CA . ALA A 1 87 ? -10.930 -1.390 1.794 1.00 90.81 87 ALA A CA 1
ATOM 736 C C . ALA A 1 87 ? -12.456 -1.268 1.900 1.00 90.81 87 ALA A C 1
ATOM 738 O O . ALA A 1 87 ? -12.978 -1.015 2.983 1.00 90.81 87 ALA A O 1
ATOM 739 N N . HIS A 1 88 ? -13.162 -1.458 0.783 1.00 88.62 88 HIS A N 1
ATOM 740 C CA . HIS A 1 88 ? -14.619 -1.396 0.734 1.00 88.62 88 HIS A CA 1
ATOM 741 C C . HIS A 1 88 ? -15.299 -2.605 1.396 1.00 88.62 88 HIS A C 1
ATOM 743 O O . HIS A 1 88 ? -16.376 -2.465 1.969 1.00 88.62 88 HIS A O 1
ATOM 749 N N . VAL A 1 89 ? -14.686 -3.791 1.317 1.00 90.06 89 VAL A N 1
ATOM 750 C CA . VAL A 1 89 ? -15.285 -5.055 1.788 1.00 90.06 89 VAL A CA 1
ATOM 751 C C . VAL A 1 89 ? -14.770 -5.472 3.172 1.00 90.06 89 VAL A C 1
ATOM 753 O O . VAL A 1 89 ? -15.503 -6.078 3.951 1.00 90.06 89 VAL A O 1
ATOM 756 N N . ASP A 1 90 ? -13.510 -5.171 3.484 1.00 90.31 90 ASP A N 1
ATOM 757 C CA . ASP A 1 90 ? -12.813 -5.563 4.710 1.00 90.31 90 ASP A CA 1
ATOM 758 C C . ASP A 1 90 ? -11.740 -4.526 5.081 1.00 90.31 90 ASP A C 1
ATOM 760 O O . ASP A 1 90 ? -10.549 -4.637 4.768 1.00 90.31 90 ASP A O 1
ATOM 764 N N . GLN A 1 91 ? -12.178 -3.488 5.787 1.00 86.19 91 GLN A N 1
ATOM 765 C CA . GLN A 1 91 ? -11.317 -2.375 6.166 1.00 86.19 91 GLN A CA 1
ATOM 766 C C . GLN A 1 91 ? -10.210 -2.765 7.158 1.00 86.19 91 GLN A C 1
ATOM 768 O O . GLN A 1 91 ? -9.137 -2.156 7.158 1.00 86.19 91 GLN A O 1
ATOM 773 N N . LEU A 1 92 ? -10.438 -3.783 7.997 1.00 87.19 92 LEU A N 1
ATOM 774 C CA . LEU A 1 92 ? -9.424 -4.284 8.929 1.00 87.19 92 LEU A CA 1
ATOM 775 C C . LEU A 1 92 ? -8.304 -4.998 8.174 1.00 87.19 92 LEU A C 1
ATOM 777 O O . LEU A 1 92 ? -7.129 -4.733 8.436 1.00 87.19 92 LEU A O 1
ATOM 781 N N . ALA A 1 93 ? -8.655 -5.849 7.206 1.00 89.19 93 ALA A N 1
ATOM 782 C CA . ALA A 1 93 ? -7.668 -6.485 6.347 1.00 89.19 93 ALA A CA 1
ATOM 783 C C . ALA A 1 93 ? -6.908 -5.470 5.497 1.00 89.19 93 ALA A C 1
ATOM 785 O O . ALA A 1 93 ? -5.694 -5.575 5.367 1.00 89.19 93 ALA A O 1
ATOM 786 N N . TRP A 1 94 ? -7.588 -4.457 4.967 1.00 91.19 94 TRP A N 1
ATOM 787 C CA . TRP A 1 94 ? -6.936 -3.389 4.218 1.00 91.19 94 TRP A CA 1
ATOM 788 C C . TRP A 1 94 ? -5.895 -2.625 5.052 1.00 91.19 94 TRP A C 1
ATOM 790 O O . TRP A 1 94 ? -4.768 -2.439 4.591 1.00 91.19 94 TRP A O 1
ATOM 800 N N . LYS A 1 95 ? -6.222 -2.248 6.299 1.00 88.44 95 LYS A N 1
ATOM 801 C CA . LYS A 1 95 ? -5.262 -1.610 7.223 1.00 88.44 95 LYS A CA 1
ATOM 802 C C . LYS A 1 95 ? -4.050 -2.510 7.488 1.00 88.44 95 LYS A C 1
ATOM 804 O O . LYS A 1 95 ? -2.925 -2.020 7.469 1.00 88.44 95 LYS A O 1
ATOM 809 N N . TYR A 1 96 ? -4.278 -3.809 7.684 1.00 88.56 96 TYR A N 1
ATOM 810 C CA . TYR A 1 96 ? -3.216 -4.801 7.875 1.00 88.56 96 TYR A CA 1
ATOM 811 C C . TYR A 1 96 ? -2.320 -4.954 6.634 1.00 88.56 96 TYR A C 1
ATOM 813 O O . TYR A 1 96 ? -1.099 -4.940 6.750 1.00 88.56 96 TYR A O 1
ATOM 821 N N . LEU A 1 97 ? -2.907 -5.044 5.434 1.00 91.25 97 LEU A N 1
ATOM 822 C CA . LEU A 1 97 ? -2.156 -5.113 4.175 1.00 91.25 97 LEU A CA 1
ATOM 823 C C . LEU A 1 97 ? -1.294 -3.860 3.969 1.00 91.25 97 LEU A C 1
ATOM 825 O O . LEU A 1 97 ? -0.134 -3.971 3.573 1.00 91.25 97 LEU A O 1
ATOM 829 N N . LEU A 1 98 ? -1.842 -2.678 4.270 1.00 89.88 98 LEU A N 1
ATOM 830 C CA . LEU A 1 98 ? -1.109 -1.418 4.188 1.00 89.88 98 LEU A CA 1
ATOM 831 C C . LEU A 1 98 ? 0.093 -1.387 5.138 1.00 89.88 98 LEU A C 1
ATOM 833 O O . LEU A 1 98 ? 1.186 -1.036 4.694 1.00 89.88 98 LEU A O 1
ATOM 837 N N . SER A 1 99 ? -0.088 -1.747 6.412 1.00 89.38 99 SER A N 1
ATOM 838 C CA . SER A 1 99 ? 0.999 -1.674 7.394 1.00 89.38 99 SER A CA 1
ATOM 839 C C . SER A 1 99 ? 2.054 -2.756 7.180 1.00 89.38 99 SER A C 1
ATOM 841 O O . SER A 1 99 ? 3.232 -2.434 7.038 1.00 89.38 99 SER A O 1
ATOM 843 N N . GLU A 1 100 ? 1.640 -4.022 7.099 1.00 89.56 100 GLU A N 1
ATOM 844 C CA . GLU A 1 100 ? 2.566 -5.159 7.142 1.00 89.56 100 GLU A CA 1
ATOM 845 C C . GLU A 1 100 ? 3.176 -5.493 5.780 1.00 89.56 100 GLU A C 1
ATOM 847 O O . GLU A 1 100 ? 4.332 -5.905 5.706 1.00 89.56 100 GLU A O 1
ATOM 852 N N . HIS A 1 101 ? 2.425 -5.319 4.687 1.00 90.38 101 HIS A N 1
ATOM 853 C CA . HIS A 1 101 ? 2.867 -5.772 3.365 1.00 90.38 101 HIS A CA 1
ATOM 854 C C . HIS A 1 101 ? 3.255 -4.617 2.431 1.00 90.38 101 HIS A C 1
ATOM 856 O O . HIS A 1 101 ? 4.265 -4.716 1.731 1.00 90.38 101 HIS A O 1
ATOM 862 N N . CYS A 1 102 ? 2.529 -3.496 2.455 1.00 89.00 102 CYS A N 1
ATOM 863 C CA . CYS A 1 102 ? 2.890 -2.302 1.678 1.00 89.00 102 CYS A CA 1
ATOM 864 C C . CYS A 1 102 ? 3.914 -1.396 2.395 1.00 89.00 102 CYS A C 1
ATOM 866 O O . CYS A 1 102 ? 4.478 -0.498 1.769 1.00 89.00 102 CYS A O 1
ATOM 868 N N . GLY A 1 103 ? 4.187 -1.628 3.686 1.00 86.69 103 GLY A N 1
ATOM 869 C CA . GLY A 1 103 ? 5.172 -0.868 4.466 1.00 86.69 103 GLY A CA 1
ATOM 870 C C . GLY A 1 103 ? 4.721 0.549 4.841 1.00 86.69 103 GLY A C 1
ATOM 871 O O . GLY A 1 103 ? 5.557 1.431 5.037 1.00 86.69 103 GLY A O 1
ATOM 872 N N . VAL A 1 104 ? 3.411 0.793 4.913 1.00 86.88 104 VAL A N 1
ATOM 873 C CA . VAL A 1 104 ? 2.846 2.112 5.221 1.00 86.88 104 VAL A CA 1
ATOM 874 C C . VAL A 1 104 ? 2.819 2.341 6.727 1.00 86.88 104 VAL A C 1
ATOM 876 O O . VAL A 1 104 ? 2.203 1.592 7.483 1.00 86.88 104 VAL A O 1
ATOM 879 N N . ASN A 1 105 ? 3.424 3.438 7.180 1.00 83.62 105 ASN A N 1
ATOM 880 C CA . ASN A 1 105 ? 3.391 3.813 8.589 1.00 83.62 105 ASN A CA 1
ATOM 881 C C . ASN A 1 105 ? 2.066 4.507 8.952 1.00 83.62 105 ASN A C 1
ATOM 883 O O . ASN A 1 105 ? 1.945 5.729 8.883 1.00 83.62 105 ASN A O 1
ATOM 887 N N . LEU A 1 106 ? 1.072 3.722 9.373 1.00 76.31 106 LEU A N 1
ATOM 888 C CA . LEU A 1 106 ? -0.230 4.217 9.848 1.00 76.31 106 LEU A CA 1
ATOM 889 C C . LEU A 1 106 ? -0.189 4.772 11.294 1.00 76.31 106 LEU A C 1
ATOM 891 O O . LEU A 1 106 ? -1.214 5.199 11.830 1.00 76.31 106 LEU A O 1
ATOM 895 N N . GLY A 1 107 ? 0.989 4.804 11.930 1.00 69.12 107 GLY A N 1
ATOM 896 C CA . GLY A 1 107 ? 1.183 5.189 13.330 1.00 69.12 107 GLY A CA 1
ATOM 897 C C . GLY A 1 107 ? 1.100 4.010 14.309 1.00 69.12 107 GLY A C 1
ATOM 898 O O . GLY A 1 107 ? 0.822 2.875 13.933 1.00 69.12 107 GLY A O 1
ATOM 899 N N . LYS A 1 108 ? 1.364 4.264 15.600 1.00 58.28 108 LYS A N 1
ATOM 900 C CA . LYS A 1 108 ? 1.330 3.217 16.640 1.00 58.28 108 LYS A CA 1
ATOM 901 C C . LYS A 1 108 ? -0.097 2.704 16.875 1.00 58.28 108 LYS A C 1
ATOM 903 O O . LYS A 1 108 ? -1.040 3.502 16.967 1.00 58.28 108 LYS A O 1
ATOM 908 N N . ALA A 1 109 ? -0.225 1.387 17.053 1.00 46.66 109 ALA A N 1
ATOM 909 C CA . ALA A 1 109 ? -1.443 0.732 17.526 1.00 46.66 109 ALA A CA 1
ATOM 910 C C . ALA A 1 109 ? -1.928 1.393 18.832 1.00 46.66 109 ALA A C 1
ATOM 912 O O . ALA A 1 109 ? -1.146 1.582 19.761 1.00 46.66 109 ALA A O 1
ATOM 913 N N . GLY A 1 110 ? -3.201 1.801 18.876 1.00 44.38 110 GLY A N 1
ATOM 914 C CA . GLY A 1 110 ? -3.792 2.527 20.011 1.00 44.38 110 GLY A CA 1
ATOM 915 C C . GLY A 1 110 ? -3.768 4.057 19.901 1.00 44.38 110 GLY A C 1
ATOM 916 O O . GLY A 1 110 ? -4.341 4.736 20.749 1.00 44.38 110 GLY A O 1
ATOM 917 N N . SER A 1 111 ? -3.168 4.630 18.853 1.00 50.06 111 SER A N 1
ATOM 918 C CA . SER A 1 111 ? -3.339 6.057 18.563 1.00 50.06 111 SER A CA 1
ATOM 919 C C . SER A 1 111 ? -4.717 6.330 17.943 1.00 50.06 111 SER A C 1
ATOM 921 O O . SER A 1 111 ? -5.198 5.565 17.105 1.00 50.06 111 SER A O 1
ATOM 923 N N . ALA A 1 112 ? -5.337 7.464 18.294 1.00 47.97 112 ALA A N 1
ATOM 924 C CA . ALA A 1 112 ? -6.620 7.921 17.734 1.00 47.97 112 ALA A CA 1
ATOM 925 C C . ALA A 1 112 ? -6.636 8.013 16.186 1.00 47.97 112 ALA A C 1
ATOM 927 O O . ALA A 1 112 ? -7.701 8.096 15.579 1.00 47.97 112 ALA A O 1
ATOM 928 N N . LYS A 1 113 ? -5.455 7.954 15.552 1.00 54.03 113 LYS A N 1
ATOM 929 C CA . LYS A 1 113 ? -5.225 7.942 14.100 1.00 54.03 113 LYS A CA 1
ATOM 930 C C . LYS A 1 113 ? -5.686 6.641 13.424 1.00 54.03 113 LYS A C 1
ATOM 932 O O . LYS A 1 113 ? -6.154 6.684 12.295 1.00 54.03 113 LYS A O 1
ATOM 937 N N . LEU A 1 114 ? -5.605 5.503 14.121 1.00 50.41 114 LEU A N 1
ATOM 938 C CA . LEU A 1 114 ? -5.995 4.176 13.610 1.00 50.41 114 LEU A CA 1
ATOM 939 C C . LEU A 1 114 ? -7.474 3.837 13.855 1.00 50.41 114 LEU A C 1
ATOM 941 O O . LEU A 1 114 ? -8.031 2.981 13.163 1.00 50.41 114 LEU A O 1
ATOM 945 N N . GLY A 1 115 ? -8.103 4.514 14.822 1.00 50.62 115 GLY A N 1
ATOM 946 C CA . GLY A 1 115 ? -9.503 4.307 15.205 1.00 50.62 115 GLY A CA 1
ATOM 947 C C . GLY A 1 115 ? -10.524 4.920 14.246 1.00 50.62 115 GLY A C 1
ATOM 948 O O . GLY A 1 115 ? -11.708 4.633 14.371 1.00 50.62 115 GLY A O 1
ATOM 949 N N . ARG A 1 116 ? -10.088 5.746 13.286 1.00 60.06 116 ARG A N 1
ATOM 950 C CA . ARG A 1 116 ? -10.965 6.314 12.257 1.00 60.06 116 ARG A CA 1
ATOM 951 C C . ARG A 1 116 ? -10.979 5.435 11.017 1.00 60.06 116 ARG A C 1
ATOM 953 O O . ARG A 1 116 ? -9.971 4.809 10.667 1.00 60.06 116 ARG A O 1
ATOM 960 N N . ASP A 1 117 ? -12.122 5.402 10.350 1.00 62.97 117 ASP A N 1
ATOM 961 C CA . ASP A 1 117 ? -12.239 4.792 9.036 1.00 62.97 117 ASP A CA 1
ATOM 962 C C . ASP A 1 117 ? -11.463 5.642 8.033 1.00 62.97 117 ASP A C 1
ATOM 964 O O . ASP A 1 117 ? -11.920 6.686 7.568 1.00 62.97 117 ASP A O 1
ATOM 968 N N . ILE A 1 118 ? -10.229 5.219 7.757 1.00 71.62 118 ILE A N 1
ATOM 969 C CA . ILE A 1 118 ? -9.411 5.808 6.703 1.00 71.62 118 ILE A CA 1
ATOM 970 C C . ILE A 1 118 ? -10.055 5.376 5.386 1.00 71.62 118 ILE A C 1
ATOM 972 O O . ILE A 1 118 ? -10.306 4.187 5.175 1.00 71.62 118 ILE A O 1
ATOM 976 N N . ARG A 1 119 ? -10.355 6.348 4.526 1.00 75.44 119 ARG A N 1
ATOM 977 C CA . ARG A 1 119 ? -10.884 6.087 3.189 1.00 75.44 119 ARG A CA 1
ATOM 978 C C . ARG A 1 119 ? -9.744 5.680 2.265 1.00 75.44 119 ARG A C 1
ATOM 980 O O . ARG A 1 119 ? -8.645 6.222 2.369 1.00 75.44 119 ARG A O 1
ATOM 987 N N . ALA A 1 120 ? -10.015 4.765 1.341 1.00 81.38 120 ALA A N 1
ATOM 988 C CA . ALA A 1 120 ? -9.085 4.393 0.277 1.00 81.38 120 ALA A CA 1
ATOM 989 C C . ALA A 1 120 ? -9.062 5.454 -0.841 1.00 81.38 120 ALA A C 1
ATOM 991 O O . ALA A 1 120 ? -9.336 5.168 -2.002 1.00 81.38 120 ALA A O 1
ATOM 992 N N . GLU A 1 121 ? -8.783 6.700 -0.460 1.00 84.75 121 GLU A N 1
ATOM 993 C CA . GLU A 1 121 ? -8.576 7.826 -1.367 1.00 84.75 121 GLU A CA 1
ATOM 994 C C . GLU A 1 121 ? -7.062 8.001 -1.556 1.00 84.75 121 GLU A C 1
ATOM 996 O O . GLU A 1 121 ? -6.341 8.334 -0.611 1.00 84.75 121 GLU A O 1
ATOM 1001 N N . TYR A 1 122 ? -6.582 7.720 -2.770 1.00 85.50 122 TYR A N 1
ATOM 1002 C CA . TYR A 1 122 ? -5.163 7.754 -3.124 1.00 85.50 122 TYR A CA 1
ATOM 1003 C C . TYR A 1 122 ? -4.840 9.025 -3.907 1.00 85.50 122 TYR A C 1
ATOM 1005 O O . TYR A 1 122 ? -5.451 9.300 -4.938 1.00 85.50 122 TYR A O 1
ATOM 1013 N N . PHE A 1 123 ? -3.859 9.780 -3.426 1.00 85.06 123 PHE A N 1
ATOM 1014 C CA . PHE A 1 123 ? -3.357 10.990 -4.064 1.00 85.06 123 PHE A CA 1
ATOM 1015 C C . PHE A 1 123 ? -2.095 10.640 -4.842 1.00 85.06 123 PHE A C 1
ATOM 1017 O O . PHE A 1 123 ? -1.104 10.212 -4.254 1.00 85.06 123 PHE A O 1
ATOM 1024 N N . LEU A 1 124 ? -2.145 10.787 -6.163 1.00 84.12 124 LEU A N 1
ATOM 1025 C CA . LEU A 1 124 ? -1.004 10.513 -7.029 1.00 84.12 124 LEU A CA 1
ATOM 1026 C C . LEU A 1 124 ? -0.080 11.728 -7.037 1.00 84.12 124 LEU A C 1
ATOM 1028 O O . LEU A 1 124 ? -0.520 12.831 -7.356 1.00 84.12 124 LEU A O 1
ATOM 1032 N N . VAL A 1 125 ? 1.184 11.517 -6.687 1.00 77.44 125 VAL A N 1
ATOM 1033 C CA . VAL A 1 125 ? 2.225 12.540 -6.805 1.00 77.44 125 VAL A CA 1
ATOM 1034 C C . VAL A 1 125 ? 2.863 12.372 -8.181 1.00 77.44 125 VAL A C 1
ATOM 1036 O O . VAL A 1 125 ? 3.466 11.332 -8.454 1.00 77.44 125 VAL A O 1
ATOM 1039 N N . LEU A 1 126 ? 2.629 13.350 -9.061 1.00 66.62 126 LEU A N 1
ATOM 1040 C CA . LEU A 1 126 ? 3.139 13.364 -10.437 1.00 66.62 126 LEU A CA 1
ATOM 1041 C C . LEU A 1 126 ? 4.519 14.022 -10.525 1.00 66.62 126 LEU A C 1
ATOM 1043 O O . LEU A 1 126 ? 5.354 13.538 -11.282 1.00 66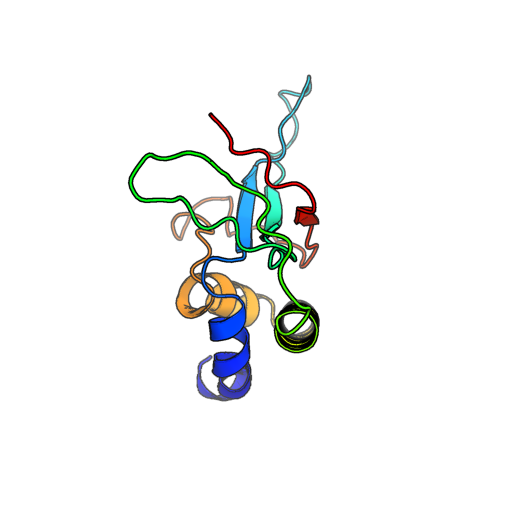.62 126 LEU A O 1
ATOM 1047 N N . ASP A 1 127 ? 4.767 15.021 -9.679 1.00 58.44 127 ASP A N 1
ATOM 1048 C CA . ASP A 1 127 ? 6.036 15.734 -9.588 1.00 58.44 127 ASP A CA 1
ATOM 1049 C C . ASP A 1 127 ? 6.717 15.335 -8.277 1.00 58.44 127 ASP A C 1
ATOM 1051 O O . ASP A 1 127 ? 6.201 15.591 -7.185 1.00 58.44 127 ASP A O 1
ATOM 1055 N N . GLN A 1 128 ? 7.839 14.624 -8.375 1.00 53.94 128 GLN A N 1
ATOM 1056 C CA . GLN A 1 128 ? 8.752 14.463 -7.246 1.00 53.94 128 GLN A CA 1
ATOM 1057 C C . GLN A 1 128 ? 9.759 15.603 -7.328 1.00 53.94 128 GLN A C 1
ATOM 1059 O O . GLN A 1 128 ? 10.917 15.371 -7.650 1.00 53.94 128 GLN A O 1
ATOM 1064 N N . ASP A 1 129 ? 9.312 16.831 -7.070 1.00 41.78 129 ASP A N 1
ATOM 1065 C CA . ASP A 1 129 ? 10.266 17.828 -6.603 1.00 41.78 129 ASP A CA 1
ATOM 1066 C C . ASP A 1 129 ? 10.802 17.272 -5.279 1.00 41.78 129 ASP A C 1
ATOM 1068 O O . ASP A 1 129 ? 10.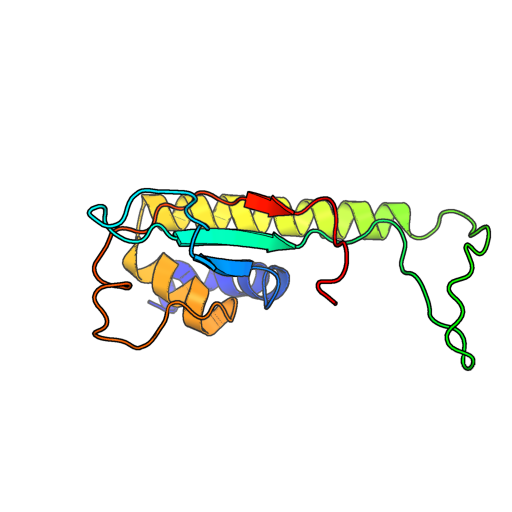030 17.009 -4.347 1.00 41.78 129 ASP A O 1
ATOM 1072 N N . GLU A 1 130 ? 12.092 16.946 -5.246 1.00 40.84 130 GLU A N 1
ATOM 1073 C CA . GLU A 1 130 ? 12.764 16.519 -4.028 1.00 40.84 130 GLU A CA 1
ATOM 1074 C C . GLU A 1 130 ? 12.486 17.556 -2.932 1.00 40.84 130 GLU A C 1
ATOM 1076 O O . GLU A 1 130 ? 12.788 18.739 -3.086 1.00 40.84 130 GLU A O 1
ATOM 1081 N N . ASP A 1 131 ? 11.866 17.124 -1.828 1.00 39.94 131 ASP A N 1
ATOM 1082 C CA . ASP A 1 131 ? 11.877 17.928 -0.605 1.00 39.94 131 ASP A CA 1
ATOM 1083 C C . ASP A 1 131 ? 13.366 18.114 -0.214 1.00 39.94 131 ASP A C 1
ATOM 1085 O O . ASP A 1 131 ? 14.049 17.095 -0.052 1.00 39.94 131 ASP A O 1
ATOM 1089 N N . PRO A 1 132 ? 13.867 19.360 -0.093 1.00 35.09 132 PRO A N 1
ATOM 1090 C CA . PRO A 1 132 ? 15.284 19.671 0.126 1.00 35.09 132 PRO A CA 1
ATOM 1091 C C . PRO A 1 132 ? 15.841 19.221 1.487 1.00 35.09 132 PRO A C 1
ATOM 1093 O O . PRO A 1 132 ? 15.058 19.040 2.452 1.00 35.09 132 PRO A O 1
#

pLDDT: mean 73.2, std 17.78, range [35.09, 94.62]

Secondary structure (DSSP, 8-state):
-HHHHGGGHHHHHHTTTTEEEEEPP-SS-SSSPPPEEEEEEPPPSS---B-TT--B------S-SHHHHHHHHHHHHHHHHHHHHHHHH-HHHHHHIIIIIS------TTSTTTSS-----EEEE-------

Organism: NCBI:txid53985

Foldseek 3Di:
DCPPCVVLLVLLQLLAVQWEWAWDDDDDDPPDDTDIAIEGEADDQDDQDQDPVRDGDPDPDDPPCPVVSVVSRVSNVVSLVVLQVCCVVPVPVSVVSCVPRNVYCQDDDPDPSVVDSDHSDYHYDPDCPDPD

Radius of gyration: 17.69 Å; chains: 1; bounding box: 46×45×48 Å